Protein AF-A0A7Y8HG19-F1 (afdb_monomer_lite)

Radius of gyration: 10.47 Å; chains: 1; bounding box: 28×20×26 Å

Sequence (54 aa):
MFRKFIRCGACVGLCPEVFELREDKAWVMGPEKCVTCNCREAVESCPGDAIRLN

pLDDT: mean 77.13, std 11.85, range [39.28, 88.56]

Structure (mmCIF, N/CA/C/O backbone):
data_AF-A0A7Y8HG19-F1
#
_entry.id   AF-A0A7Y8HG19-F1
#
loop_
_atom_site.group_PDB
_atom_site.id
_atom_site.type_symbol
_atom_site.label_atom_id
_atom_site.label_alt_id
_atom_site.label_comp_id
_atom_site.label_asym_id
_ato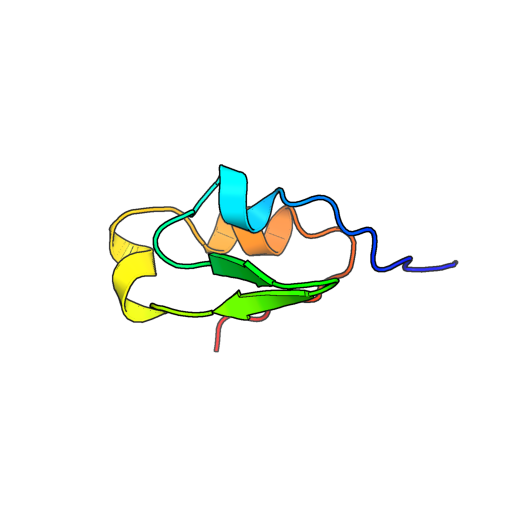m_site.label_entity_id
_atom_site.label_seq_id
_atom_site.pdbx_PDB_ins_code
_atom_site.Cartn_x
_atom_site.Cartn_y
_atom_site.Cartn_z
_atom_site.occupancy
_atom_site.B_iso_or_equiv
_atom_site.auth_seq_id
_atom_site.auth_comp_id
_atom_site.auth_asym_id
_atom_site.auth_atom_id
_atom_site.pdbx_PDB_model_num
ATOM 1 N N . MET A 1 1 ? 14.428 -9.228 -17.308 1.00 43.44 1 MET A N 1
ATOM 2 C CA . MET A 1 1 ? 13.218 -8.444 -16.975 1.00 43.44 1 MET A CA 1
ATOM 3 C C . MET A 1 1 ? 13.175 -8.285 -15.457 1.00 43.44 1 MET A C 1
ATOM 5 O O . MET A 1 1 ? 12.717 -9.178 -14.762 1.00 43.44 1 MET A O 1
ATOM 9 N N . PHE A 1 2 ? 13.802 -7.232 -14.925 1.00 39.28 2 PHE A N 1
ATOM 10 C CA . PHE A 1 2 ? 13.985 -7.046 -13.480 1.00 39.28 2 PHE A CA 1
ATOM 11 C C . PHE A 1 2 ? 12.718 -6.431 -12.871 1.00 39.28 2 PHE A C 1
ATOM 13 O O . PHE A 1 2 ? 12.521 -5.222 -12.964 1.00 39.28 2 PHE A O 1
ATOM 20 N N . ARG A 1 3 ? 11.854 -7.248 -12.251 1.00 49.59 3 ARG A N 1
ATOM 21 C CA . ARG A 1 3 ? 10.774 -6.769 -11.369 1.00 49.59 3 ARG A CA 1
ATOM 22 C C . ARG A 1 3 ? 11.418 -6.181 -10.112 1.00 49.59 3 ARG A C 1
ATOM 24 O O . ARG A 1 3 ? 11.670 -6.870 -9.129 1.00 49.59 3 ARG A O 1
ATOM 31 N N . LYS A 1 4 ? 11.805 -4.911 -10.202 1.00 46.62 4 LYS A N 1
ATOM 32 C CA . LYS A 1 4 ? 12.453 -4.180 -9.117 1.00 46.62 4 LYS A CA 1
ATOM 33 C C . LYS A 1 4 ? 11.362 -3.805 -8.117 1.00 46.62 4 LYS A C 1
ATOM 35 O O . LYS A 1 4 ? 10.454 -3.052 -8.458 1.00 46.62 4 LYS A O 1
ATOM 40 N N . PHE A 1 5 ? 11.440 -4.351 -6.905 1.00 54.62 5 PHE A N 1
ATOM 41 C CA . PHE A 1 5 ? 10.678 -3.862 -5.758 1.00 54.62 5 PHE A CA 1
ATOM 42 C C . PHE A 1 5 ? 11.153 -2.434 -5.469 1.00 54.62 5 PHE A C 1
ATOM 44 O O . PHE A 1 5 ? 12.103 -2.211 -4.726 1.00 54.62 5 PHE A O 1
ATOM 51 N N . ILE A 1 6 ? 10.562 -1.464 -6.161 1.00 62.94 6 ILE A N 1
ATOM 52 C CA . ILE A 1 6 ? 10.781 -0.050 -5.888 1.00 62.94 6 ILE A CA 1
ATOM 53 C C . ILE A 1 6 ? 9.899 0.285 -4.696 1.00 62.94 6 ILE A C 1
ATOM 55 O O . ILE A 1 6 ? 8.697 0.007 -4.715 1.00 62.94 6 ILE A O 1
ATOM 59 N N . ARG A 1 7 ? 10.483 0.919 -3.678 1.00 62.91 7 ARG A N 1
ATOM 60 C CA . ARG A 1 7 ? 9.731 1.562 -2.604 1.00 62.91 7 ARG A CA 1
ATOM 61 C C . ARG A 1 7 ? 8.971 2.761 -3.188 1.00 62.91 7 ARG A C 1
ATOM 63 O O . ARG A 1 7 ? 9.412 3.896 -3.069 1.00 62.91 7 ARG A O 1
ATOM 70 N N . CYS A 1 8 ? 7.873 2.506 -3.901 1.00 73.12 8 CYS A N 1
ATOM 71 C CA . CYS A 1 8 ? 7.111 3.560 -4.572 1.00 73.12 8 CYS A CA 1
ATOM 72 C C . CYS A 1 8 ? 6.135 4.261 -3.622 1.00 73.12 8 CYS A C 1
ATOM 74 O O . CYS A 1 8 ? 5.759 5.397 -3.873 1.00 73.12 8 CYS A O 1
ATOM 76 N N . GLY A 1 9 ? 5.717 3.591 -2.539 1.00 74.19 9 GLY A N 1
ATOM 77 C CA . GLY A 1 9 ? 4.753 4.140 -1.583 1.00 74.19 9 GLY A CA 1
ATOM 78 C C . GLY A 1 9 ? 3.335 4.328 -2.139 1.00 74.19 9 GLY A C 1
ATOM 79 O O . GLY A 1 9 ? 2.487 4.852 -1.427 1.00 74.19 9 GLY A O 1
ATOM 80 N N . ALA A 1 10 ? 3.048 3.877 -3.367 1.00 81.88 10 ALA A N 1
ATOM 81 C CA . ALA A 1 10 ? 1.744 4.060 -4.008 1.00 81.88 10 ALA A CA 1
ATOM 82 C C . ALA A 1 10 ? 0.602 3.412 -3.213 1.00 81.88 10 ALA A C 1
ATOM 84 O O . ALA A 1 10 ? -0.459 4.007 -3.077 1.00 81.88 10 ALA A O 1
ATOM 85 N N . CYS A 1 11 ? 0.831 2.239 -2.617 1.00 84.81 11 CYS A N 1
ATOM 86 C CA . CYS A 1 11 ? -0.166 1.570 -1.778 1.00 84.81 11 CYS A CA 1
ATOM 87 C C . CYS A 1 11 ? -0.534 2.377 -0.524 1.00 84.81 11 CYS A C 1
ATOM 89 O O . CYS A 1 11 ? -1.700 2.407 -0.151 1.00 84.81 11 CYS A O 1
ATOM 91 N N . VAL A 1 12 ? 0.424 3.084 0.081 1.00 85.31 12 VAL A N 1
ATOM 92 C CA . VAL A 1 12 ? 0.174 3.958 1.240 1.00 85.31 12 VAL A CA 1
ATOM 93 C C . VAL A 1 12 ? -0.476 5.270 0.815 1.00 85.31 12 VAL A C 1
ATOM 95 O O . VAL A 1 12 ? -1.309 5.793 1.540 1.00 85.31 12 VAL A O 1
ATOM 98 N N . GLY A 1 13 ? -0.155 5.788 -0.374 1.00 82.44 13 GLY A N 1
ATOM 99 C CA . GLY A 1 13 ? -0.844 6.954 -0.933 1.00 82.44 13 GLY A CA 1
ATOM 100 C C . GLY A 1 13 ? -2.304 6.672 -1.300 1.00 82.44 13 GLY A C 1
ATOM 101 O O . GLY A 1 13 ? -3.166 7.511 -1.067 1.00 82.44 13 GLY A O 1
ATOM 102 N N . LEU A 1 14 ? -2.584 5.482 -1.840 1.00 85.94 14 LEU A N 1
ATOM 103 C CA . LEU A 1 14 ? -3.936 5.035 -2.191 1.00 85.94 14 LEU A CA 1
ATOM 104 C C . LEU A 1 14 ? -4.758 4.650 -0.957 1.00 85.94 14 LEU A C 1
ATOM 106 O O . LEU A 1 14 ? -5.955 4.912 -0.893 1.00 85.94 14 LEU A O 1
ATOM 110 N N . CYS A 1 15 ? -4.115 3.999 0.008 1.00 88.06 15 CYS A N 1
ATOM 111 C CA . CYS A 1 15 ? -4.773 3.332 1.121 1.00 88.06 15 CYS A CA 1
ATOM 112 C C . CYS A 1 15 ? -3.915 3.437 2.401 1.00 88.06 15 CYS A C 1
ATOM 114 O O . CYS A 1 15 ? -3.394 2.424 2.879 1.00 88.06 15 CYS A O 1
ATOM 116 N N . PRO A 1 16 ? -3.767 4.639 2.989 1.00 87.44 16 PRO A N 1
ATOM 117 C CA . PRO A 1 16 ? -2.907 4.864 4.159 1.00 87.44 16 PRO A CA 1
ATOM 118 C C . PRO A 1 16 ? -3.411 4.170 5.429 1.00 87.44 16 PRO A C 1
ATOM 120 O O . PRO A 1 16 ? -2.649 3.924 6.357 1.00 87.44 16 PRO A O 1
ATOM 123 N N . GLU A 1 17 ? -4.704 3.850 5.487 1.00 88.44 17 GLU A N 1
ATOM 124 C CA . GLU A 1 17 ? -5.303 3.161 6.631 1.00 88.44 17 GLU A CA 1
ATOM 125 C C . GLU A 1 17 ? -5.073 1.644 6.599 1.00 88.44 17 GLU A C 1
ATOM 127 O O . GLU A 1 17 ? -5.122 0.987 7.641 1.00 88.44 17 GLU A O 1
ATOM 132 N N . VAL A 1 18 ? -4.845 1.094 5.402 1.00 88.56 18 VAL A N 1
ATOM 133 C CA . VAL A 1 18 ? -4.643 -0.340 5.154 1.00 88.56 18 VAL A CA 1
ATOM 134 C C . VAL A 1 18 ? -3.158 -0.664 5.102 1.00 88.56 18 VAL A C 1
ATOM 136 O O . VAL A 1 18 ? -2.731 -1.658 5.689 1.00 88.56 18 VAL A O 1
ATOM 139 N N . PHE A 1 19 ? -2.381 0.162 4.397 1.00 86.31 19 PHE A N 1
ATOM 140 C CA . PHE A 1 19 ? -0.961 -0.045 4.164 1.00 86.31 19 PHE A CA 1
ATOM 141 C C . PHE A 1 19 ? -0.136 1.004 4.895 1.00 86.31 19 PHE A C 1
ATOM 143 O O . PHE A 1 19 ? -0.376 2.201 4.776 1.00 86.31 19 PHE A O 1
ATOM 150 N N . GLU A 1 20 ? 0.911 0.549 5.567 1.00 86.50 20 GLU A N 1
ATOM 151 C CA . GLU A 1 20 ? 1.892 1.398 6.223 1.00 86.50 20 GLU A CA 1
ATOM 152 C C . GLU A 1 20 ? 3.279 1.126 5.641 1.00 86.50 20 GLU A C 1
ATOM 154 O O . GLU A 1 20 ? 3.708 -0.021 5.522 1.00 86.50 20 GLU A O 1
ATOM 159 N N . LEU A 1 21 ? 4.005 2.175 5.258 1.00 83.19 21 LEU A N 1
ATOM 160 C CA . LEU A 1 21 ? 5.352 2.029 4.718 1.00 83.19 21 LEU A CA 1
ATOM 161 C C . LEU A 1 21 ? 6.329 2.028 5.891 1.00 83.19 21 LEU A C 1
ATOM 163 O O . LEU A 1 21 ? 6.559 3.074 6.494 1.00 83.19 21 LEU A O 1
ATOM 167 N N . ARG A 1 22 ? 6.917 0.872 6.206 1.00 81.12 22 ARG A N 1
ATOM 168 C CA . ARG A 1 22 ? 7.949 0.771 7.243 1.00 81.12 22 ARG A CA 1
ATOM 169 C C . ARG A 1 22 ? 9.261 0.317 6.631 1.00 81.12 22 ARG A C 1
ATOM 171 O O . ARG A 1 22 ? 9.318 -0.706 5.949 1.00 81.12 22 ARG A O 1
ATOM 178 N N . GLU A 1 23 ? 10.303 1.101 6.897 1.00 76.06 23 GLU A N 1
ATOM 179 C CA . GLU A 1 23 ? 11.667 0.899 6.398 1.00 76.06 23 GLU A CA 1
ATOM 180 C C . GLU A 1 23 ? 11.714 0.864 4.857 1.00 76.06 23 GLU A C 1
ATOM 182 O O . GLU A 1 23 ? 11.733 1.911 4.201 1.00 76.06 23 GLU A O 1
ATOM 187 N N . ASP A 1 24 ? 11.646 -0.336 4.28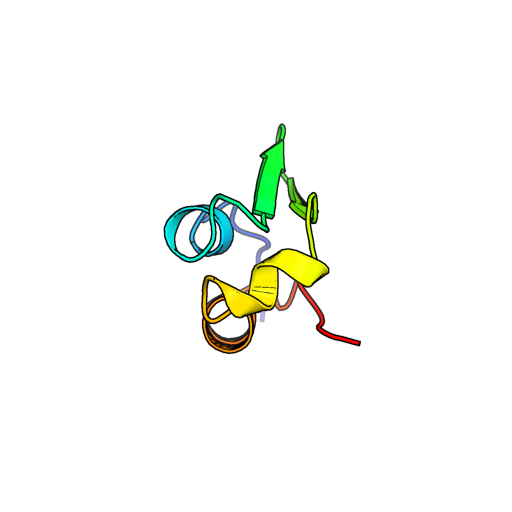2 1.00 72.44 24 ASP A N 1
ATOM 188 C CA . ASP A 1 24 ? 11.734 -0.606 2.845 1.00 72.44 24 ASP A CA 1
ATOM 189 C C . ASP A 1 24 ? 10.589 -1.480 2.313 1.00 72.44 24 ASP A C 1
ATOM 191 O O . ASP A 1 24 ? 10.598 -1.889 1.149 1.00 72.44 24 ASP A O 1
ATOM 195 N N . LYS A 1 25 ? 9.574 -1.769 3.138 1.00 74.56 25 LYS A N 1
ATOM 196 C CA . LYS A 1 25 ? 8.428 -2.602 2.749 1.00 74.56 25 LYS A CA 1
ATOM 197 C C . LYS A 1 25 ? 7.107 -1.993 3.209 1.00 74.56 25 LYS A C 1
ATOM 199 O O . LYS A 1 25 ? 7.016 -1.350 4.252 1.00 74.56 25 LYS A O 1
ATOM 204 N N . ALA A 1 26 ? 6.068 -2.204 2.410 1.00 81.06 26 ALA A N 1
ATOM 205 C CA . ALA A 1 26 ? 4.706 -1.899 2.819 1.00 81.06 26 ALA A CA 1
ATOM 206 C C . ALA A 1 26 ? 4.171 -3.041 3.692 1.00 81.06 26 ALA A C 1
ATOM 208 O O . ALA A 1 26 ? 4.274 -4.209 3.319 1.00 81.06 26 ALA A O 1
ATOM 209 N N . TRP A 1 27 ? 3.603 -2.689 4.837 1.00 83.19 27 TRP A N 1
ATOM 210 C CA . TRP A 1 27 ? 2.962 -3.582 5.791 1.00 83.19 27 TRP A CA 1
ATOM 211 C C . TRP A 1 27 ? 1.456 -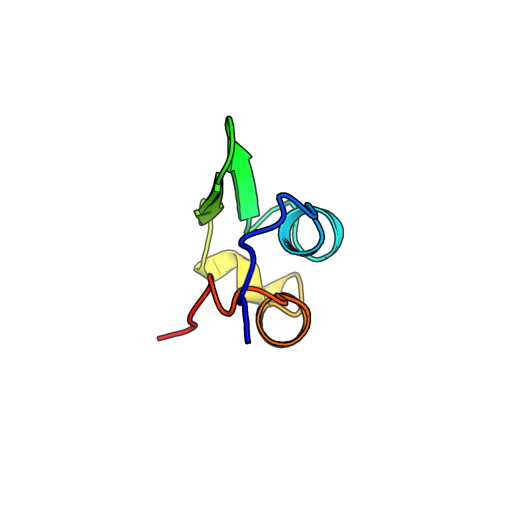3.386 5.739 1.00 83.19 27 TRP A C 1
ATOM 213 O O . TRP A 1 27 ? 0.981 -2.257 5.663 1.00 83.19 27 TRP A O 1
ATOM 223 N N . VA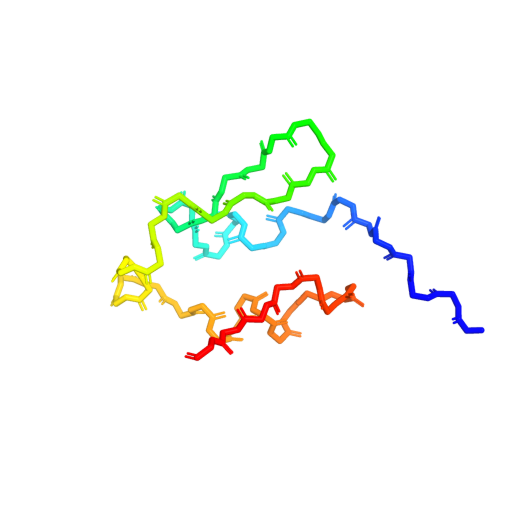L A 1 28 ? 0.702 -4.480 5.786 1.00 85.44 28 VAL A N 1
ATOM 224 C CA . VAL A 1 28 ? -0.760 -4.422 5.847 1.00 85.44 28 VAL A CA 1
ATOM 225 C C . VAL A 1 28 ? -1.164 -4.357 7.314 1.00 85.44 28 VAL A C 1
ATOM 227 O O . VAL A 1 28 ? -1.033 -5.341 8.035 1.00 85.44 28 VAL A O 1
ATOM 230 N N . MET A 1 29 ? -1.619 -3.190 7.758 1.00 86.06 29 MET A N 1
ATOM 231 C CA . MET A 1 29 ? -2.036 -2.943 9.141 1.00 86.06 29 MET A CA 1
ATOM 232 C C . MET A 1 29 ? -3.535 -3.175 9.349 1.00 86.06 29 MET A C 1
ATOM 234 O O . MET A 1 29 ? -3.961 -3.452 10.466 1.00 86.06 29 MET A O 1
ATOM 238 N N . GLY A 1 30 ? -4.339 -3.068 8.287 1.00 84.19 30 GLY A N 1
ATOM 239 C CA . GLY A 1 30 ? -5.795 -3.166 8.380 1.00 84.19 30 GLY A CA 1
ATOM 240 C C . GLY A 1 30 ? -6.428 -3.688 7.096 1.00 84.19 30 GLY A C 1
ATOM 241 O O . GLY A 1 30 ? -7.025 -2.895 6.374 1.00 84.19 30 GLY A O 1
ATOM 242 N N . PRO A 1 31 ? -6.333 -4.994 6.786 1.00 81.25 31 PRO A N 1
ATOM 243 C CA . PRO A 1 31 ? -6.918 -5.558 5.566 1.00 81.25 31 PRO A CA 1
ATOM 244 C C . PRO A 1 31 ? -8.445 -5.390 5.515 1.00 81.25 31 PRO A C 1
ATOM 246 O O . PRO A 1 31 ? -9.017 -5.241 4.443 1.00 81.25 31 PRO A O 1
ATOM 249 N N . GLU A 1 32 ? -9.108 -5.334 6.669 1.00 84.12 32 GLU A N 1
ATOM 250 C CA . GLU A 1 32 ? -10.540 -5.034 6.785 1.00 84.12 32 GLU A CA 1
ATOM 251 C C . GLU A 1 32 ? -10.897 -3.603 6.363 1.00 84.12 32 GLU A C 1
ATOM 253 O O . GLU A 1 32 ? -11.993 -3.355 5.868 1.00 84.12 32 GLU A O 1
ATOM 258 N N . LYS A 1 33 ? -9.955 -2.658 6.477 1.00 83.44 33 LYS A N 1
ATOM 259 C CA . LYS A 1 33 ? -10.145 -1.266 6.051 1.00 83.44 33 LYS A CA 1
ATOM 260 C C . LYS A 1 33 ? -10.061 -1.104 4.540 1.00 83.44 33 LYS A C 1
ATOM 262 O O . LYS A 1 33 ? -10.251 -0.017 4.018 1.00 83.44 33 LYS A O 1
ATOM 267 N N . CYS A 1 34 ? -9.877 -2.202 3.816 1.00 82.50 34 CYS A N 1
ATOM 268 C CA . CYS A 1 34 ? -10.060 -2.233 2.377 1.00 82.50 34 CYS A CA 1
ATOM 269 C C . CYS A 1 34 ? -11.497 -1.917 1.925 1.00 82.50 34 CYS A C 1
ATOM 271 O O . CYS A 1 34 ? -11.780 -1.832 0.738 1.00 82.50 34 CYS A O 1
ATOM 273 N N . VAL A 1 35 ? -12.423 -1.746 2.869 1.00 81.44 35 VAL A N 1
ATOM 274 C CA . VAL A 1 35 ? -13.747 -1.173 2.615 1.00 81.44 35 VAL A CA 1
ATOM 275 C C . VAL A 1 35 ? -13.725 0.355 2.486 1.00 81.44 35 VAL A C 1
ATOM 277 O O . VAL A 1 35 ? -14.633 0.914 1.879 1.00 81.44 35 VAL A O 1
ATOM 280 N N . THR A 1 36 ? -12.721 1.042 3.051 1.00 82.44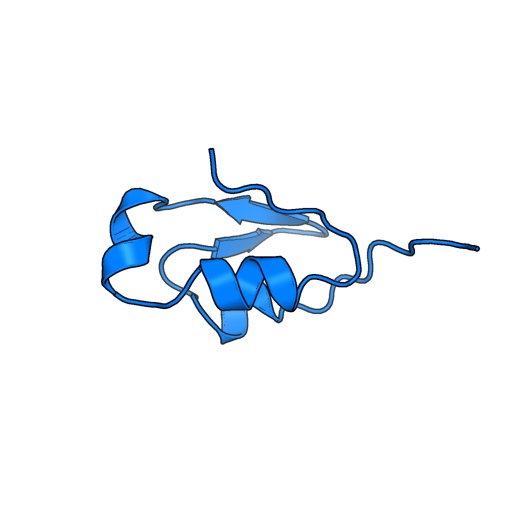 36 THR A N 1
ATOM 281 C CA . THR A 1 36 ? -12.619 2.515 3.037 1.00 82.44 36 THR A CA 1
ATOM 282 C C . THR A 1 36 ? -11.831 3.046 1.840 1.00 82.44 36 THR A C 1
ATOM 284 O O . THR A 1 36 ? -11.935 4.224 1.507 1.00 82.44 36 THR A O 1
ATOM 287 N N . CYS A 1 37 ? -11.078 2.184 1.156 1.00 85.38 37 CYS A N 1
ATOM 288 C CA . CYS A 1 37 ? -10.279 2.520 -0.017 1.00 85.38 37 CYS A CA 1
ATOM 289 C C . CYS A 1 37 ? -10.209 1.329 -0.986 1.00 85.38 37 CYS A C 1
ATOM 291 O O . CYS A 1 37 ? -10.509 0.197 -0.626 1.00 85.38 37 CYS A O 1
ATOM 293 N N . ASN A 1 38 ? -9.775 1.549 -2.224 1.00 85.62 38 ASN A N 1
ATOM 294 C CA . ASN A 1 38 ? -9.793 0.505 -3.245 1.00 85.62 38 ASN A CA 1
ATOM 295 C C . ASN A 1 38 ? -8.480 -0.304 -3.254 1.00 85.62 38 ASN A C 1
ATOM 297 O O . ASN A 1 38 ? -7.595 -0.050 -4.072 1.00 85.62 38 ASN A O 1
ATOM 301 N N . CYS A 1 39 ? -8.301 -1.292 -2.363 1.00 85.00 39 CYS A N 1
ATOM 302 C CA . CYS A 1 39 ? -7.007 -2.006 -2.332 1.00 85.00 39 CYS A CA 1
ATOM 303 C C . CYS A 1 39 ? -6.729 -2.815 -3.591 1.00 85.00 39 CYS A C 1
ATOM 305 O O . CYS A 1 39 ? -5.572 -3.129 -3.853 1.00 85.00 39 CYS A O 1
ATOM 307 N N . ARG A 1 40 ? -7.757 -3.154 -4.376 1.00 85.94 40 ARG A N 1
ATOM 308 C CA . ARG A 1 40 ? -7.557 -3.782 -5.683 1.00 85.94 40 ARG A CA 1
ATOM 309 C C . ARG A 1 40 ? -6.711 -2.885 -6.583 1.00 85.94 40 ARG A C 1
ATOM 311 O O . ARG A 1 40 ? -5.731 -3.349 -7.148 1.00 85.94 40 ARG A O 1
ATOM 31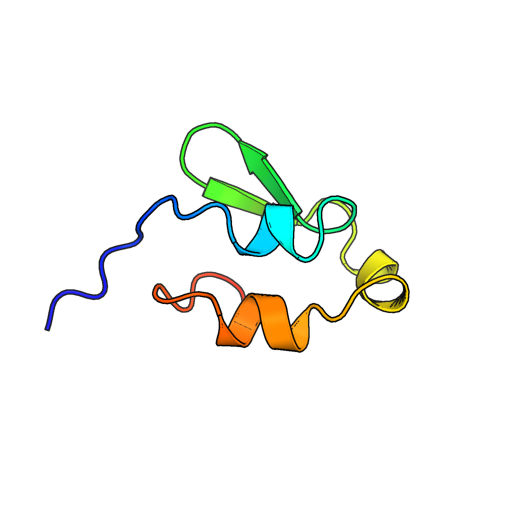8 N N . GLU A 1 41 ? -7.022 -1.594 -6.606 1.00 85.81 41 GLU A N 1
ATOM 319 C CA . GLU A 1 41 ? -6.261 -0.588 -7.344 1.00 85.81 41 GLU A CA 1
ATOM 320 C C . GLU A 1 41 ? -4.845 -0.413 -6.776 1.00 85.81 41 GLU A C 1
ATOM 322 O O . GLU A 1 41 ? -3.884 -0.298 -7.534 1.00 85.81 41 GLU A O 1
ATOM 327 N N . ALA A 1 42 ? -4.683 -0.477 -5.448 1.00 83.94 42 ALA A N 1
ATOM 328 C CA . ALA A 1 42 ? -3.366 -0.456 -4.804 1.00 83.94 42 ALA A CA 1
ATOM 329 C C . ALA A 1 42 ? -2.495 -1.673 -5.160 1.00 83.94 42 ALA A C 1
ATOM 331 O O . ALA A 1 42 ? -1.277 -1.539 -5.304 1.00 83.94 42 ALA A O 1
ATOM 332 N N . VAL A 1 43 ? -3.111 -2.846 -5.321 1.00 83.06 43 VAL A N 1
ATOM 333 C CA . VAL A 1 43 ? -2.449 -4.080 -5.762 1.00 83.06 43 VAL A CA 1
ATOM 334 C C . VAL A 1 43 ? -2.082 -4.006 -7.240 1.00 83.06 43 VAL A C 1
ATOM 336 O O . VAL A 1 43 ? -0.935 -4.278 -7.585 1.00 83.06 43 VAL A O 1
ATOM 339 N N . GLU A 1 44 ? -3.011 -3.589 -8.101 1.00 84.12 44 GLU A N 1
ATOM 340 C CA . GLU A 1 44 ? -2.775 -3.442 -9.545 1.00 84.12 44 GLU A CA 1
ATOM 341 C C . GLU A 1 44 ? -1.733 -2.358 -9.849 1.00 84.12 44 GLU A C 1
ATOM 343 O O . GLU A 1 44 ? -0.908 -2.513 -10.748 1.00 84.12 44 GLU A O 1
ATOM 348 N N . SER A 1 45 ? -1.702 -1.297 -9.041 1.00 80.31 45 SER A N 1
ATOM 349 C CA . SER A 1 45 ? -0.697 -0.236 -9.130 1.00 80.31 45 SER A CA 1
ATOM 350 C C . SER A 1 45 ? 0.659 -0.637 -8.550 1.00 80.31 45 SER A C 1
ATOM 352 O O . SER A 1 45 ? 1.599 0.151 -8.635 1.00 80.31 45 SER A O 1
ATOM 354 N N . CYS A 1 46 ? 0.802 -1.820 -7.938 1.00 81.25 46 CYS A N 1
ATOM 355 C CA . CYS A 1 46 ? 2.068 -2.264 -7.370 1.00 81.25 46 CYS A CA 1
ATOM 356 C C . CYS A 1 46 ? 2.958 -2.874 -8.470 1.00 81.25 46 CYS A C 1
ATOM 358 O O . CYS A 1 46 ? 2.785 -4.041 -8.825 1.00 81.25 46 CYS A O 1
ATOM 360 N N . PRO A 1 47 ? 3.986 -2.162 -8.974 1.00 72.94 47 PRO A N 1
ATOM 361 C CA . PRO A 1 47 ? 4.824 -2.664 -10.069 1.00 72.94 47 PRO A CA 1
ATOM 362 C C . PRO A 1 47 ? 5.638 -3.910 -9.678 1.00 72.94 47 PRO A C 1
ATOM 364 O O . PRO A 1 47 ? 6.109 -4.653 -10.540 1.00 72.94 47 PRO A O 1
ATOM 367 N N . GLY A 1 48 ? 5.817 -4.131 -8.371 1.00 72.44 48 GLY A N 1
ATOM 368 C CA . GLY A 1 48 ? 6.483 -5.302 -7.811 1.00 72.44 48 GLY A CA 1
ATOM 369 C C . GLY A 1 48 ? 5.572 -6.511 -7.600 1.00 72.44 48 GLY A C 1
ATOM 370 O O . GLY A 1 48 ? 6.105 -7.572 -7.288 1.00 72.44 48 GLY A O 1
ATOM 371 N N . ASP A 1 49 ? 4.243 -6.379 -7.754 1.00 71.50 49 ASP A N 1
ATOM 372 C CA . ASP A 1 49 ? 3.267 -7.438 -7.405 1.00 71.50 49 ASP A CA 1
ATOM 373 C C . ASP A 1 49 ? 3.464 -7.929 -5.957 1.00 71.50 49 ASP A C 1
ATOM 375 O O . ASP A 1 49 ? 3.308 -9.103 -5.628 1.00 71.50 49 ASP A O 1
ATOM 379 N N . ALA A 1 50 ? 3.908 -7.009 -5.096 1.00 74.06 50 ALA A N 1
ATOM 380 C CA . ALA A 1 50 ? 4.343 -7.284 -3.730 1.00 74.06 50 ALA A CA 1
ATOM 381 C C . ALA A 1 50 ? 3.177 -7.594 -2.788 1.00 74.06 50 ALA A C 1
ATOM 383 O O . ALA A 1 50 ? 3.375 -8.133 -1.702 1.00 74.06 50 ALA A O 1
ATOM 384 N N . ILE A 1 51 ? 1.977 -7.182 -3.185 1.00 75.56 51 ILE A N 1
ATOM 385 C CA . ILE A 1 51 ? 0.768 -7.199 -2.379 1.00 75.56 51 ILE A CA 1
ATOM 386 C C . ILE A 1 51 ? -0.197 -8.158 -3.067 1.00 75.56 51 ILE A C 1
ATOM 388 O O . ILE A 1 51 ? -0.454 -8.015 -4.260 1.00 75.56 51 ILE A O 1
ATOM 392 N N . ARG A 1 52 ? -0.735 -9.130 -2.327 1.00 72.62 52 ARG A N 1
ATOM 393 C CA . ARG A 1 52 ? -1.797 -10.017 -2.811 1.00 72.62 52 ARG A CA 1
ATOM 394 C C . ARG A 1 52 ? -3.000 -9.924 -1.890 1.00 72.62 52 ARG A C 1
ATOM 396 O O . ARG A 1 52 ? -2.849 -9.976 -0.674 1.00 72.62 52 ARG A O 1
ATOM 403 N N . LEU A 1 53 ? -4.172 -9.768 -2.496 1.00 70.69 53 LEU A N 1
ATOM 404 C CA . LEU A 1 53 ? -5.455 -9.945 -1.825 1.00 70.69 53 LEU A CA 1
ATOM 405 C C . LEU A 1 53 ? -5.791 -11.433 -1.871 1.00 70.69 53 LEU A C 1
ATOM 407 O O . LEU A 1 53 ? -5.569 -12.076 -2.901 1.00 70.69 53 LEU A O 1
ATOM 411 N N . ASN A 1 54 ? -6.247 -11.964 -0.743 1.00 59.69 54 ASN A N 1
ATOM 412 C CA . ASN A 1 54 ? -6.461 -13.390 -0.535 1.00 59.69 54 ASN A CA 1
ATOM 413 C C . ASN A 1 54 ? -7.942 -13.747 -0.464 1.00 59.69 54 ASN A C 1
ATOM 415 O O . ASN A 1 54 ? -8.746 -12.842 -0.152 1.00 59.69 54 ASN A O 1
#

Foldseek 3Di:
DDLDQALPCLLCVQCVPQWDDDDSDIDGPCPVCCVVGPVVVVCVPRSNNRDDDD

Secondary structure (DSSP, 8-state):
---------HHHHH-TTTEEEETTEEEES-GGGGGTS-HHHHHHT-TT------